Protein AF-A0A5R8N4B9-F1 (afdb_monomer)

Sequence (108 aa):
MRKVAIALAVAAGMVVVTNPGPASATPTGCSAFPYNPSPGTEGAAARCLGGSGQFRAVALCTDEPHGVPRGTYPSDWETAGAGSRAIVLCPPGAKYVKSAKFELKPAW

Nearest PDB structures (foldseek):
  8wm1-assembly1_B  TM=4.367E-01  e=7.898E-01  Acinetobacter pittii PHEA-2
  6byc-assembly1_A  TM=4.755E-01  e=2.228E+00  Xanthomonas citri pv. citri str. 306
  4jvf-assembly1_B  TM=4.041E-01  e=1.520E+00  Homo sapiens
  4jhp-assembly1_B  TM=4.162E-01  e=1.791E+00  Homo sapiens
  6byg-assembly1_B  TM=5.061E-01  e=5.335E+00  Xanthomonas citri pv. citri str. 306

Solvent-accessible surface area (backbone atoms only — not comparable to full-atom values): 6172 Å² total; per-residue (Å²): 138,88,83,84,84,84,82,81,81,79,80,79,77,79,78,77,78,72,71,78,64,80,74,74,40,45,59,30,76,66,49,44,38,77,36,66,92,47,94,91,42,25,14,6,27,16,37,23,55,22,56,34,40,35,32,21,4,27,18,32,15,8,66,42,97,84,52,68,74,73,47,76,44,68,28,67,80,32,66,32,27,77,75,30,70,22,60,21,69,40,52,95,82,18,43,30,59,77,45,43,36,62,48,71,51,82,82,129

pLDDT: mean 80.8, std 20.4, range [35.84, 98.0]

Structure (mmCIF, N/CA/C/O backbone):
data_AF-A0A5R8N4B9-F1
#
_entry.id   AF-A0A5R8N4B9-F1
#
loop_
_atom_site.group_PDB
_atom_site.id
_atom_site.type_symbol
_atom_site.label_atom_id
_atom_site.label_alt_id
_atom_site.label_comp_id
_atom_site.label_asym_id
_atom_site.label_entity_id
_atom_site.label_seq_id
_atom_site.pdbx_PDB_ins_code
_atom_site.Cartn_x
_atom_site.Cartn_y
_atom_site.Cartn_z
_atom_site.occupancy
_atom_site.B_iso_or_equiv
_atom_site.auth_seq_id
_atom_site.auth_comp_id
_atom_site.auth_asym_id
_atom_site.auth_atom_id
_atom_site.pdbx_PDB_model_num
ATOM 1 N N . MET A 1 1 ? -5.567 20.634 84.109 1.00 41.81 1 MET A N 1
ATOM 2 C CA . MET A 1 1 ? -5.202 19.537 83.183 1.00 41.81 1 MET A CA 1
ATOM 3 C C . MET A 1 1 ? -5.737 19.894 81.798 1.00 41.81 1 MET A C 1
ATOM 5 O O . MET A 1 1 ? -6.948 19.956 81.639 1.00 41.81 1 MET A O 1
ATOM 9 N N . ARG A 1 2 ? -4.872 20.252 80.840 1.00 36.97 2 ARG A N 1
ATOM 10 C CA . ARG A 1 2 ? -5.263 20.637 79.468 1.00 36.97 2 ARG A CA 1
ATOM 11 C C . ARG A 1 2 ? -5.281 19.382 78.589 1.00 36.97 2 ARG A C 1
ATOM 13 O O . ARG A 1 2 ? -4.258 18.715 78.497 1.00 36.97 2 ARG A O 1
ATOM 20 N N . LYS A 1 3 ? -6.422 19.054 77.976 1.00 35.84 3 LYS A N 1
ATOM 21 C CA . LYS A 1 3 ? -6.535 17.978 76.978 1.00 35.84 3 LYS A CA 1
ATOM 22 C C . LYS A 1 3 ? -6.503 18.608 75.584 1.00 35.84 3 LYS A C 1
ATOM 24 O O . LYS A 1 3 ? -7.310 19.481 75.286 1.00 35.84 3 LYS A O 1
ATOM 29 N N . VAL A 1 4 ? -5.514 18.206 74.792 1.00 43.84 4 VAL A N 1
ATOM 30 C CA . VAL A 1 4 ? -5.256 18.658 73.419 1.00 43.84 4 VAL A CA 1
ATOM 31 C C . VAL A 1 4 ? -6.216 17.930 72.475 1.00 43.84 4 VAL A C 1
ATOM 33 O O . VAL A 1 4 ? -6.311 16.707 72.533 1.00 43.84 4 VAL A O 1
ATOM 36 N N . ALA A 1 5 ? -6.932 18.670 71.628 1.00 41.53 5 ALA A N 1
ATOM 37 C CA . ALA A 1 5 ? -7.766 18.112 70.567 1.00 41.53 5 ALA A CA 1
ATOM 38 C C . ALA A 1 5 ? -6.929 17.982 69.284 1.00 41.53 5 ALA A C 1
ATOM 40 O O . ALA A 1 5 ? -6.400 18.974 68.786 1.00 41.53 5 ALA A O 1
ATOM 41 N N . ILE A 1 6 ? -6.790 16.759 68.772 1.00 46.38 6 ILE A N 1
ATOM 42 C CA . ILE A 1 6 ? -6.119 16.464 67.502 1.00 46.38 6 ILE A CA 1
ATOM 43 C C . ILE A 1 6 ? -7.179 16.541 66.401 1.00 46.38 6 ILE A C 1
ATOM 45 O O . ILE A 1 6 ? -8.091 15.718 66.357 1.00 46.38 6 ILE A O 1
ATOM 49 N N . ALA A 1 7 ? -7.076 17.545 65.532 1.00 39.75 7 ALA A N 1
ATOM 50 C CA . ALA A 1 7 ? -7.901 17.652 64.336 1.00 39.75 7 ALA A CA 1
ATOM 51 C C . ALA A 1 7 ? -7.327 16.740 63.239 1.00 39.75 7 ALA A C 1
ATOM 53 O O . ALA A 1 7 ? -6.229 16.972 62.736 1.00 39.75 7 ALA A O 1
ATOM 54 N N . LEU A 1 8 ? -8.069 15.691 62.881 1.00 42.06 8 LEU A N 1
ATOM 55 C CA . LEU A 1 8 ? -7.802 14.858 61.709 1.00 42.06 8 LEU A CA 1
ATOM 56 C C . LEU A 1 8 ? -8.206 15.635 60.451 1.00 42.06 8 LEU A C 1
ATOM 58 O O . LEU A 1 8 ? -9.391 15.834 60.188 1.00 42.06 8 LEU A O 1
ATOM 62 N N . ALA A 1 9 ? -7.219 16.083 59.678 1.00 45.31 9 ALA A N 1
ATOM 63 C CA . ALA A 1 9 ? -7.446 16.629 58.348 1.00 45.31 9 ALA A CA 1
ATOM 64 C C . ALA A 1 9 ? -7.814 15.482 57.394 1.00 45.31 9 ALA A C 1
ATOM 66 O O . ALA A 1 9 ? -6.976 14.645 57.059 1.00 45.31 9 ALA A O 1
ATOM 67 N N . VAL A 1 10 ? -9.074 15.431 56.964 1.00 45.72 10 VAL A N 1
ATOM 68 C CA . VAL A 1 10 ? -9.512 14.534 55.890 1.00 45.72 10 VAL A CA 1
ATOM 69 C C . VAL A 1 10 ? -9.067 15.158 54.571 1.00 45.72 10 VAL A C 1
ATOM 71 O O . VAL A 1 10 ? -9.664 16.121 54.094 1.00 45.72 10 VAL A O 1
ATOM 74 N N . ALA A 1 11 ? -7.983 14.637 53.997 1.00 42.66 11 ALA A N 1
ATOM 75 C CA . ALA A 1 11 ? -7.574 14.980 52.644 1.00 42.66 11 ALA A CA 1
ATOM 76 C C . ALA A 1 11 ? -8.621 14.427 51.664 1.00 42.66 11 ALA A C 1
ATOM 78 O O . ALA A 1 11 ? -8.679 13.225 51.406 1.00 42.66 11 ALA A O 1
ATOM 79 N N . ALA A 1 12 ? -9.477 15.305 51.144 1.00 43.66 12 ALA A N 1
ATOM 80 C CA . ALA A 1 12 ? -10.368 14.987 50.040 1.00 43.66 12 ALA A CA 1
ATOM 81 C C . ALA A 1 12 ? -9.516 14.754 48.783 1.00 43.66 12 ALA A C 1
ATOM 83 O O . ALA A 1 12 ? -9.090 15.697 48.117 1.00 43.66 12 ALA A O 1
ATOM 84 N N . GLY A 1 13 ? -9.220 13.489 48.485 1.00 39.25 13 GLY A N 1
ATOM 85 C CA . GLY A 1 13 ? -8.627 13.098 47.213 1.00 39.25 13 GLY A CA 1
ATOM 86 C C . GLY A 1 13 ? -9.617 13.398 46.094 1.00 39.25 13 GLY A C 1
ATOM 87 O O . GLY A 1 13 ? -10.636 12.722 45.969 1.00 39.25 13 GLY A O 1
ATOM 88 N N . MET A 1 14 ? -9.340 14.425 45.291 1.00 44.12 14 MET A N 1
ATOM 89 C CA . MET A 1 14 ? -10.065 14.643 44.044 1.00 44.12 14 MET A CA 1
ATOM 90 C C . MET A 1 14 ? -9.765 13.465 43.115 1.00 44.12 14 MET A C 1
ATOM 92 O O . MET A 1 14 ? -8.647 13.319 42.623 1.00 44.12 14 MET A O 1
ATOM 96 N N . VAL A 1 15 ? -10.760 12.611 42.880 1.00 49.56 15 VAL A N 1
ATOM 97 C CA . VAL A 1 15 ? -10.704 11.627 41.801 1.00 49.56 15 VAL A CA 1
ATOM 98 C C . VAL A 1 15 ? -10.846 12.414 40.506 1.00 49.56 15 VAL A C 1
ATOM 100 O O . VAL A 1 15 ? -11.945 12.807 40.120 1.00 49.56 15 VAL A O 1
ATOM 103 N N . VAL A 1 16 ? -9.722 12.696 39.851 1.00 44.31 16 VAL A N 1
ATOM 104 C CA . VAL A 1 16 ? -9.741 13.166 38.469 1.00 44.31 16 VAL A CA 1
ATOM 105 C C . VAL A 1 16 ? -10.237 11.988 37.642 1.00 44.31 16 VAL A C 1
ATOM 107 O O . VAL A 1 16 ? -9.487 11.061 37.347 1.00 44.31 16 VAL A O 1
ATOM 110 N N . VAL A 1 17 ? -11.525 12.002 37.301 1.00 47.12 17 VAL A N 1
ATOM 111 C CA . VAL A 1 17 ? -12.044 11.186 36.206 1.00 47.12 17 VAL A CA 1
ATOM 112 C C . VAL A 1 17 ? -11.397 11.751 34.950 1.00 47.12 17 VAL A C 1
ATOM 114 O O . VAL A 1 17 ? -11.884 12.714 34.358 1.00 47.12 17 VAL A O 1
ATOM 117 N N . THR A 1 18 ? -10.240 11.207 34.577 1.00 44.19 18 THR A N 1
ATOM 118 C CA . THR A 1 18 ? -9.689 11.406 33.245 1.00 44.19 18 THR A CA 1
ATOM 119 C C . THR A 1 18 ? -10.653 10.706 32.305 1.00 44.19 18 THR A C 1
ATOM 121 O O . THR A 1 18 ? -10.591 9.497 32.103 1.00 44.19 18 THR A O 1
ATOM 124 N N . ASN A 1 19 ? -11.620 11.469 31.796 1.00 42.44 19 ASN A N 1
ATOM 125 C CA . ASN A 1 19 ? -12.438 11.064 30.669 1.00 42.44 19 ASN A CA 1
ATOM 126 C C . ASN A 1 19 ? -11.445 10.533 29.624 1.00 42.44 19 ASN A C 1
ATOM 128 O O . ASN A 1 19 ? -10.596 11.324 29.195 1.00 42.44 19 ASN A O 1
ATOM 132 N N . PRO A 1 20 ? -11.422 9.226 29.289 1.00 47.03 20 PRO A N 1
ATOM 133 C CA . PRO A 1 20 ? -10.559 8.780 28.217 1.00 47.03 20 PRO A CA 1
ATOM 134 C C . PRO A 1 20 ? -10.992 9.616 27.019 1.00 47.03 20 PRO A C 1
ATOM 136 O O . PRO A 1 20 ? -12.169 9.607 26.649 1.00 47.03 20 PRO A O 1
ATOM 139 N N . GLY A 1 21 ? -10.074 10.430 26.486 1.00 48.50 21 GLY A N 1
ATOM 140 C CA . GLY A 1 21 ? -10.316 11.129 25.229 1.00 48.50 21 GLY A CA 1
ATOM 141 C C . GLY A 1 21 ? -10.864 10.127 24.209 1.00 48.50 21 GLY A C 1
ATOM 142 O O . GLY A 1 21 ? -10.637 8.923 24.385 1.00 48.50 21 GLY A O 1
ATOM 143 N N . PRO A 1 22 ? -11.610 10.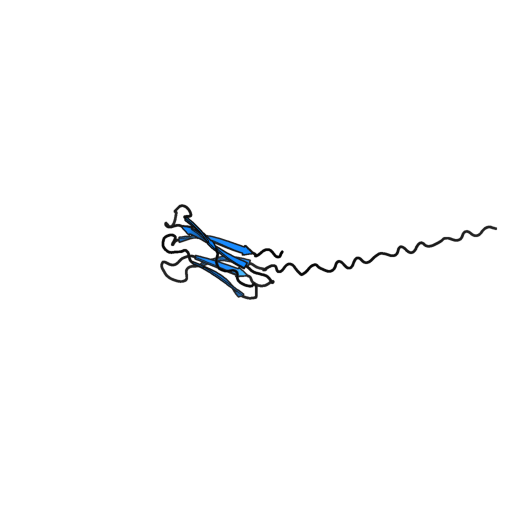581 23.183 1.00 49.38 22 PRO A N 1
ATOM 144 C CA . PRO A 1 22 ? -12.177 9.675 22.187 1.00 49.38 22 PRO A CA 1
ATOM 145 C C . PRO A 1 22 ? -11.081 8.699 21.781 1.00 49.38 22 PRO A C 1
ATOM 147 O O . PRO A 1 22 ? -10.003 9.143 21.384 1.00 49.38 22 PRO A O 1
ATOM 150 N N . ALA A 1 23 ? -11.301 7.403 22.032 1.00 54.75 23 ALA A N 1
ATOM 151 C CA . ALA A 1 23 ? -10.286 6.384 21.821 1.00 54.75 23 ALA A CA 1
ATOM 152 C C . ALA A 1 23 ? -9.719 6.608 20.421 1.00 54.75 23 ALA A C 1
ATOM 154 O O . ALA A 1 23 ? -10.471 6.492 19.452 1.00 54.75 23 ALA A O 1
ATOM 155 N N . SER A 1 24 ? -8.453 7.048 20.346 1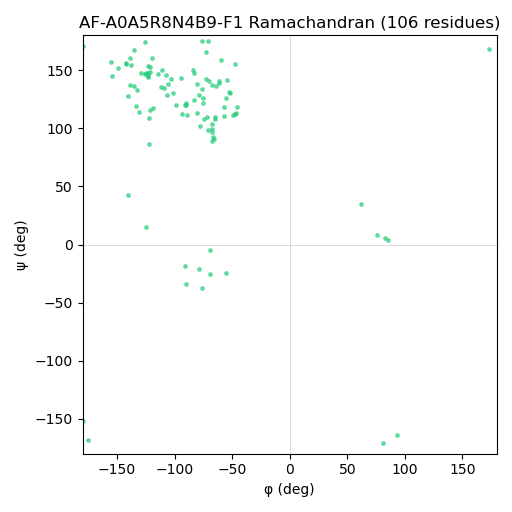.00 58.66 24 SER A N 1
ATOM 156 C CA . SER A 1 24 ? -7.797 7.428 19.094 1.00 58.66 24 SER A CA 1
ATOM 157 C C . SER A 1 24 ? -8.102 6.331 18.096 1.00 58.66 24 SER A C 1
ATOM 159 O O . SER A 1 24 ? -7.713 5.185 18.337 1.00 58.66 24 SER A O 1
ATOM 161 N N . ALA A 1 25 ? -8.875 6.646 17.056 1.00 67.62 25 ALA A N 1
ATOM 162 C CA . ALA A 1 25 ? -9.363 5.653 16.120 1.00 67.62 25 ALA A CA 1
ATOM 163 C C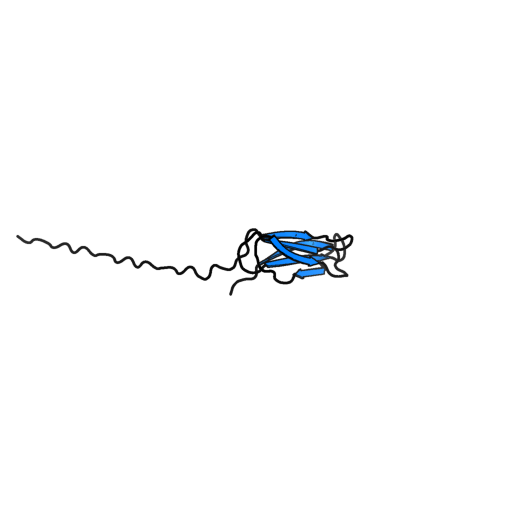 . ALA A 1 25 ? -8.158 5.116 15.343 1.00 67.62 25 ALA A C 1
ATOM 165 O O . ALA A 1 25 ? -7.734 5.702 14.350 1.00 67.62 25 ALA A O 1
ATOM 166 N N . THR A 1 26 ? -7.540 4.069 15.888 1.00 85.12 26 THR A N 1
ATOM 167 C CA . THR A 1 26 ? -6.217 3.602 15.484 1.00 85.12 26 THR A CA 1
ATOM 168 C C . THR A 1 26 ? -6.342 2.179 14.963 1.00 85.12 26 THR A C 1
ATOM 170 O O . THR A 1 26 ? -6.721 1.279 15.724 1.00 85.12 26 THR A O 1
ATOM 173 N N . PRO A 1 27 ? -6.021 1.955 13.682 1.00 89.56 27 PRO A N 1
ATOM 174 C CA . PRO A 1 27 ? -5.981 0.617 13.122 1.00 89.56 27 PRO A CA 1
ATOM 175 C C . PRO A 1 27 ? -4.938 -0.239 13.852 1.00 89.56 27 PRO A C 1
ATOM 177 O O . PRO A 1 27 ? -3.859 0.244 14.195 1.00 89.56 27 PRO A O 1
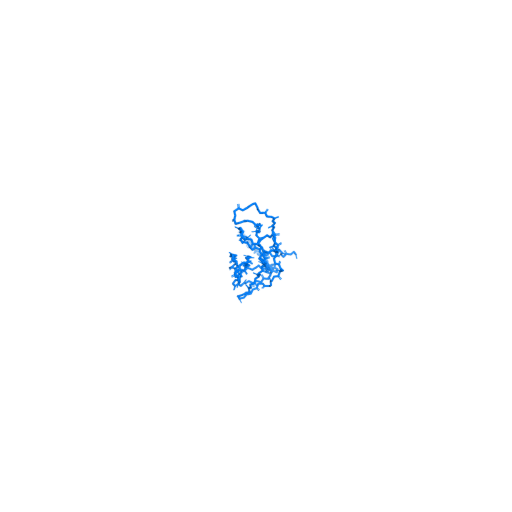ATOM 180 N N . THR A 1 28 ? -5.237 -1.516 14.090 1.00 89.31 28 THR A N 1
ATOM 181 C CA . THR A 1 28 ? -4.339 -2.437 14.806 1.00 89.31 28 THR A CA 1
ATOM 182 C C . THR A 1 28 ? -3.974 -3.659 13.969 1.00 89.31 28 THR A C 1
ATOM 184 O O . THR A 1 28 ? -4.713 -4.094 13.079 1.00 89.31 28 THR A O 1
ATOM 187 N N . GLY A 1 29 ? -2.794 -4.224 14.253 1.00 91.00 29 GLY A N 1
ATOM 188 C CA . GLY A 1 29 ? -2.281 -5.403 13.549 1.00 91.00 29 GLY A CA 1
ATOM 189 C C . GLY A 1 29 ? -2.075 -5.163 12.053 1.00 91.00 29 GLY A C 1
ATOM 190 O O . GLY A 1 29 ? -2.349 -6.052 11.252 1.00 91.00 29 GLY A O 1
ATOM 191 N N . CYS A 1 30 ? -1.673 -3.950 11.673 1.00 92.19 30 CYS A N 1
ATOM 192 C CA . CYS A 1 30 ? -1.523 -3.576 10.275 1.00 92.19 30 CYS A CA 1
ATOM 193 C C . CYS A 1 30 ? -0.206 -4.079 9.683 1.00 92.19 30 CYS A C 1
ATOM 195 O O . CYS A 1 30 ? 0.850 -3.984 10.306 1.00 92.19 30 CYS A O 1
ATOM 197 N N . SER A 1 31 ? -0.266 -4.578 8.455 1.00 95.38 31 SER A N 1
ATOM 198 C CA . SER A 1 31 ? 0.896 -4.977 7.669 1.00 95.38 31 SER A CA 1
ATOM 199 C C . SER A 1 31 ? 0.703 -4.610 6.203 1.00 95.38 31 SER A C 1
ATOM 201 O O . SER A 1 31 ? -0.425 -4.476 5.726 1.00 95.38 31 SER A O 1
ATOM 203 N N . ALA A 1 32 ? 1.814 -4.432 5.489 1.00 96.69 32 ALA A N 1
ATOM 204 C CA . ALA A 1 32 ? 1.825 -4.193 4.053 1.00 96.69 32 ALA A CA 1
ATOM 205 C C . ALA A 1 32 ? 2.672 -5.246 3.343 1.00 96.69 32 ALA A C 1
ATOM 207 O O . ALA A 1 32 ? 3.653 -5.742 3.898 1.00 96.69 32 ALA A O 1
ATOM 208 N N . PHE A 1 33 ? 2.283 -5.587 2.121 1.00 96.44 33 PHE A N 1
ATOM 209 C CA . PHE A 1 33 ? 2.933 -6.611 1.313 1.00 96.44 33 PHE A CA 1
ATOM 210 C C . PHE A 1 33 ? 2.813 -6.289 -0.185 1.00 96.44 33 PHE A C 1
ATOM 212 O O . PHE A 1 33 ? 1.853 -5.626 -0.596 1.00 96.44 33 PHE A O 1
ATOM 219 N N . PRO A 1 34 ? 3.776 -6.737 -1.014 1.00 95.44 34 PRO A N 1
ATOM 220 C CA . PRO A 1 34 ? 3.645 -6.700 -2.467 1.0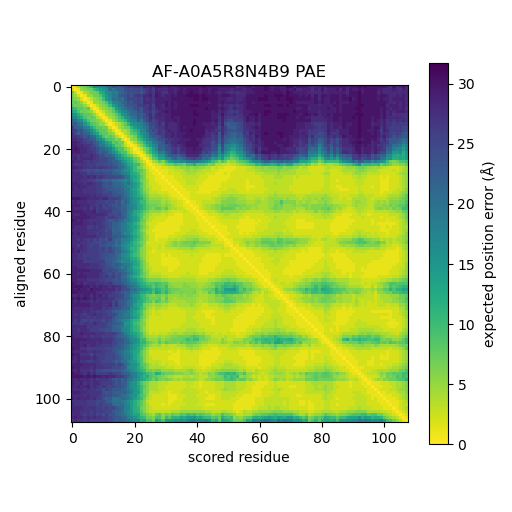0 95.44 34 PRO A CA 1
ATOM 221 C C . PRO A 1 34 ? 2.369 -7.413 -2.923 1.00 95.44 34 PRO A C 1
ATOM 223 O O . PRO A 1 34 ? 2.000 -8.451 -2.371 1.00 95.44 34 PRO A O 1
ATOM 226 N N . TYR A 1 35 ? 1.698 -6.867 -3.931 1.00 95.81 35 TYR A N 1
ATOM 227 C CA . TYR A 1 35 ? 0.436 -7.388 -4.438 1.00 95.81 35 TYR A CA 1
ATOM 228 C C . TYR A 1 35 ? 0.459 -7.526 -5.958 1.00 95.81 35 TYR A C 1
ATOM 230 O O . TYR A 1 35 ? 0.473 -6.526 -6.668 1.00 95.81 35 TYR A O 1
ATOM 238 N N . ASN A 1 36 ? 0.397 -8.770 -6.438 1.00 94.19 36 ASN A N 1
ATOM 239 C CA . ASN A 1 36 ? 0.461 -9.105 -7.860 1.00 94.19 36 ASN A CA 1
ATOM 240 C C . ASN A 1 36 ? -0.803 -9.889 -8.254 1.00 94.19 36 ASN A C 1
ATOM 242 O O . ASN A 1 36 ? -0.806 -11.118 -8.160 1.00 94.19 36 ASN A O 1
ATOM 246 N N . PRO A 1 37 ? -1.910 -9.212 -8.620 1.00 91.06 37 PRO A N 1
ATOM 247 C CA . PRO A 1 37 ? -3.177 -9.880 -8.936 1.00 91.06 37 PRO A CA 1
ATOM 248 C C . PRO A 1 37 ? -3.133 -10.682 -10.240 1.00 91.06 37 PRO A C 1
ATOM 250 O O . PRO A 1 37 ? -3.916 -11.613 -10.417 1.00 91.06 37 PRO A O 1
ATOM 253 N N . SER A 1 38 ? -2.250 -10.303 -11.161 1.00 88.38 38 SER A N 1
ATOM 254 C CA . SER A 1 38 ? -2.148 -10.874 -12.500 1.00 88.38 38 SER A CA 1
ATOM 255 C C . SER A 1 38 ? -0.735 -10.695 -13.057 1.00 88.38 38 SER A C 1
ATOM 257 O O . SER A 1 38 ? -0.020 -9.780 -12.635 1.00 88.38 38 SER A O 1
ATOM 259 N N . PRO A 1 39 ? -0.314 -11.531 -14.025 1.00 85.88 39 PRO A N 1
ATOM 260 C CA . PRO A 1 39 ? 0.965 -11.355 -14.705 1.00 85.88 39 PRO A CA 1
ATOM 261 C C . PRO A 1 39 ? 1.112 -9.939 -15.275 1.00 85.88 39 PRO A C 1
ATOM 263 O O . PRO A 1 39 ? 0.210 -9.430 -15.937 1.00 85.88 39 PRO A O 1
ATOM 266 N N . GLY A 1 40 ? 2.249 -9.295 -15.005 1.00 83.81 40 GLY A N 1
ATOM 267 C CA . GLY A 1 40 ? 2.537 -7.935 -15.476 1.00 83.81 40 GLY A CA 1
ATOM 268 C C . GLY A 1 40 ? 1.815 -6.817 -14.718 1.00 83.81 40 GLY A C 1
ATOM 269 O O . GLY A 1 40 ? 1.879 -5.667 -15.143 1.00 83.81 40 GLY A O 1
ATOM 270 N N . THR A 1 41 ? 1.128 -7.131 -13.617 1.00 89.38 41 THR A N 1
ATOM 271 C CA . THR A 1 41 ? 0.499 -6.148 -12.731 1.00 89.38 41 THR A CA 1
ATOM 272 C C . THR A 1 41 ? 1.074 -6.296 -11.332 1.00 89.38 41 THR A C 1
ATOM 274 O O . THR A 1 41 ? 0.862 -7.322 -10.688 1.00 89.38 41 THR A O 1
ATOM 277 N N . GLU A 1 42 ? 1.771 -5.267 -10.859 1.00 94.94 42 GLU A N 1
ATOM 278 C CA . GLU A 1 42 ? 2.307 -5.213 -9.500 1.00 94.94 42 GLU A CA 1
ATOM 279 C C . GLU A 1 42 ? 1.730 -4.032 -8.726 1.00 94.94 42 GLU A C 1
ATOM 281 O O . GLU A 1 42 ? 1.211 -3.065 -9.290 1.00 94.94 42 GLU A O 1
ATOM 286 N N . GLY A 1 43 ? 1.817 -4.112 -7.408 1.00 96.00 43 GLY A N 1
ATOM 287 C CA . GLY A 1 43 ? 1.263 -3.120 -6.511 1.00 96.00 43 GLY A CA 1
ATOM 288 C C . GLY A 1 43 ? 1.600 -3.409 -5.061 1.00 96.00 43 GLY A C 1
ATOM 289 O O . GLY A 1 43 ? 2.420 -4.269 -4.737 1.00 96.00 43 GLY A O 1
ATOM 290 N N . ALA A 1 44 ? 0.935 -2.690 -4.170 1.00 97.75 44 ALA A N 1
ATOM 291 C CA . ALA A 1 44 ? 1.003 -2.912 -2.739 1.00 97.75 44 ALA A CA 1
ATOM 292 C C . ALA A 1 44 ? -0.398 -3.156 -2.192 1.00 97.75 44 ALA A C 1
ATOM 294 O O . ALA A 1 44 ? -1.378 -2.543 -2.622 1.00 97.75 44 ALA A O 1
ATOM 295 N N . ALA A 1 45 ? -0.478 -4.027 -1.199 1.00 97.69 45 ALA A N 1
ATOM 296 C CA . ALA A 1 45 ? -1.653 -4.176 -0.371 1.00 97.69 45 ALA A CA 1
ATOM 297 C C . ALA A 1 45 ? -1.282 -3.928 1.088 1.00 97.69 45 ALA A C 1
ATOM 299 O O . ALA A 1 45 ? -0.171 -4.223 1.525 1.00 97.69 45 ALA A O 1
ATOM 300 N N . ALA A 1 46 ? -2.236 -3.391 1.834 1.00 97.31 46 ALA A N 1
ATOM 301 C CA . ALA A 1 46 ? -2.173 -3.265 3.276 1.00 97.31 46 ALA A CA 1
ATOM 302 C C . ALA A 1 46 ? -3.386 -3.962 3.883 1.00 97.31 46 ALA A C 1
ATOM 304 O O . ALA A 1 46 ? -4.478 -3.932 3.312 1.00 97.31 46 ALA A O 1
ATOM 305 N N . ARG A 1 47 ? -3.206 -4.588 5.041 1.00 96.06 47 ARG A N 1
ATOM 306 C CA . ARG A 1 47 ? -4.277 -5.236 5.797 1.00 96.06 47 ARG A CA 1
ATOM 307 C C . ARG A 1 47 ? -4.136 -4.873 7.261 1.00 96.06 47 ARG A C 1
ATOM 309 O O . ARG A 1 47 ? -3.033 -4.957 7.785 1.00 96.06 47 ARG A O 1
ATOM 316 N N . CYS A 1 48 ? -5.245 -4.549 7.911 1.00 93.06 48 CYS A N 1
ATOM 317 C CA . CYS A 1 48 ? -5.321 -4.415 9.364 1.00 93.06 48 CYS A CA 1
ATOM 318 C C . CYS A 1 48 ? -6.239 -5.504 9.932 1.00 93.06 48 CYS A C 1
ATOM 320 O O . CYS A 1 48 ? -7.182 -5.952 9.273 1.00 93.06 48 CYS A O 1
ATOM 322 N N . LEU A 1 49 ? -5.933 -5.983 11.137 1.00 91.06 49 LEU A N 1
ATOM 323 C CA . LEU A 1 49 ? -6.672 -7.077 11.778 1.00 91.06 49 LEU A CA 1
ATOM 324 C C . LEU A 1 49 ? -7.823 -6.572 12.651 1.00 91.06 49 LEU A C 1
ATOM 326 O O . LEU A 1 49 ? -8.744 -7.330 12.942 1.00 91.06 49 LEU A O 1
ATOM 330 N N . GLY A 1 50 ? -7.794 -5.299 13.036 1.00 87.94 50 GLY A N 1
ATOM 331 C CA . GLY A 1 50 ? -8.847 -4.678 13.821 1.00 87.94 50 GLY A CA 1
ATOM 332 C C . GLY A 1 50 ? -8.553 -3.213 14.108 1.00 87.94 50 GLY A C 1
ATOM 333 O O . GLY A 1 50 ? -7.857 -2.540 13.343 1.00 87.94 50 GLY A O 1
ATOM 334 N N . GLY A 1 51 ? -9.091 -2.740 15.228 1.00 87.62 51 GLY A N 1
ATOM 335 C CA . GLY A 1 51 ? -9.060 -1.330 15.592 1.00 87.62 51 GLY A CA 1
ATOM 336 C C . GLY A 1 51 ? -10.145 -0.536 14.872 1.00 87.62 51 GLY A C 1
ATOM 337 O O . GLY A 1 51 ? -11.043 -1.096 14.245 1.00 87.62 51 GLY A O 1
ATOM 338 N N . SER A 1 52 ? -10.058 0.778 14.997 1.00 85.62 52 SER A N 1
ATOM 339 C CA . SER A 1 52 ? -10.944 1.745 14.349 1.00 85.62 52 SER A CA 1
ATOM 340 C C . SER A 1 52 ? -10.101 2.753 13.564 1.00 85.62 52 SER A C 1
ATOM 342 O O . SER A 1 52 ? -8.878 2.704 13.607 1.00 85.62 52 SER A O 1
ATOM 344 N N . GLY A 1 53 ? -10.721 3.651 12.801 1.00 90.19 53 GLY A N 1
ATOM 345 C CA . GLY A 1 53 ? -9.994 4.643 12.001 1.00 90.19 53 GLY A CA 1
ATOM 346 C C . GLY A 1 53 ? -9.740 4.179 10.573 1.00 90.19 53 GLY A C 1
ATOM 347 O O . GLY A 1 53 ? -10.409 3.270 10.086 1.00 90.19 53 GLY A O 1
ATOM 348 N N . GLN A 1 54 ? -8.820 4.846 9.878 1.00 93.62 54 GLN A N 1
ATOM 349 C CA . GLN A 1 54 ? -8.577 4.606 8.455 1.00 93.62 54 GLN A CA 1
ATOM 350 C C . GLN A 1 54 ? -7.107 4.297 8.183 1.00 93.62 54 GLN A C 1
ATOM 352 O O . GLN A 1 54 ? -6.213 4.829 8.841 1.00 93.62 54 GLN A O 1
ATOM 357 N N . PHE A 1 55 ? -6.860 3.451 7.192 1.00 94.88 55 PHE A N 1
ATOM 358 C CA . PHE A 1 55 ? -5.531 3.090 6.720 1.00 94.88 55 PHE A CA 1
ATOM 359 C C . PHE A 1 55 ? -5.516 3.023 5.192 1.00 94.88 55 PHE A C 1
ATOM 361 O O . PHE A 1 55 ? -6.562 2.914 4.561 1.00 94.88 55 PHE A O 1
ATOM 368 N N . ARG A 1 56 ? -4.337 3.097 4.581 1.00 97.00 56 ARG A N 1
ATOM 369 C CA . ARG A 1 56 ? -4.182 2.929 3.129 1.00 97.00 56 ARG A CA 1
ATOM 370 C C . ARG A 1 56 ? -2.917 2.164 2.789 1.00 97.00 56 ARG A C 1
ATOM 372 O O . ARG A 1 56 ? -1.963 2.159 3.570 1.00 97.00 56 ARG A O 1
ATOM 379 N N . ALA A 1 57 ? -2.907 1.535 1.620 1.00 98.00 57 ALA A N 1
ATOM 380 C CA . ALA A 1 57 ? -1.707 0.942 1.051 1.00 98.00 57 ALA A CA 1
ATOM 381 C C . ALA A 1 57 ? -0.898 2.011 0.317 1.00 98.00 57 ALA A C 1
ATOM 383 O O . ALA A 1 57 ? -1.458 2.938 -0.267 1.00 98.00 57 ALA A O 1
ATOM 384 N N . VAL A 1 58 ? 0.422 1.870 0.330 1.00 97.69 58 VAL A N 1
ATOM 385 C CA . VAL A 1 58 ? 1.334 2.761 -0.382 1.00 97.69 58 VAL A CA 1
ATOM 386 C C . VAL A 1 58 ? 2.361 1.919 -1.127 1.00 97.69 58 VAL A C 1
ATOM 388 O O . VAL A 1 58 ? 3.122 1.168 -0.514 1.00 97.69 58 VAL A O 1
ATOM 391 N N . ALA A 1 59 ? 2.385 2.049 -2.451 1.00 97.69 59 ALA A N 1
ATOM 392 C CA . ALA A 1 59 ? 3.363 1.403 -3.315 1.00 97.69 59 ALA A CA 1
ATOM 393 C C . ALA A 1 59 ? 4.448 2.398 -3.729 1.00 97.69 59 ALA A C 1
ATOM 395 O O . ALA A 1 59 ? 4.153 3.488 -4.213 1.00 97.69 59 ALA A O 1
ATOM 396 N N . LEU A 1 60 ? 5.712 2.009 -3.583 1.00 96.31 60 LEU A N 1
ATOM 397 C CA . LEU A 1 60 ? 6.825 2.680 -4.247 1.00 96.31 60 LEU A CA 1
ATOM 398 C C . LEU A 1 60 ? 7.096 1.945 -5.555 1.00 96.31 60 LEU A C 1
ATOM 400 O O . LEU A 1 60 ? 7.537 0.795 -5.521 1.00 96.31 60 LEU A O 1
ATOM 404 N N . CYS A 1 61 ? 6.832 2.597 -6.680 1.00 95.94 61 CYS A N 1
ATOM 405 C CA . CYS A 1 61 ? 6.853 1.958 -7.988 1.00 95.94 61 CYS A CA 1
ATOM 406 C C . CYS A 1 61 ? 8.024 2.446 -8.849 1.00 95.94 61 CYS A C 1
ATOM 408 O O . CYS A 1 61 ? 8.476 3.589 -8.730 1.00 95.94 61 CYS A O 1
ATOM 410 N N . THR A 1 62 ? 8.504 1.581 -9.734 1.00 94.94 62 THR A N 1
ATOM 411 C CA . THR A 1 62 ? 9.585 1.842 -10.691 1.00 94.94 62 THR A CA 1
ATOM 412 C C . THR A 1 62 ? 9.232 1.240 -12.053 1.00 94.94 62 THR A C 1
ATOM 414 O O . THR A 1 62 ? 8.401 0.341 -12.167 1.00 94.94 62 THR A O 1
ATOM 417 N N . ASP A 1 63 ? 9.790 1.800 -13.114 1.00 91.31 63 ASP A N 1
ATOM 418 C CA . ASP A 1 63 ? 9.599 1.378 -14.500 1.00 91.31 63 ASP A CA 1
ATOM 419 C C . ASP A 1 63 ? 10.425 0.143 -14.879 1.00 91.31 63 ASP A C 1
ATOM 421 O O . ASP A 1 63 ? 10.028 -0.590 -15.789 1.00 91.31 63 ASP A O 1
ATOM 425 N N . GLU A 1 64 ? 11.491 -0.139 -14.126 1.00 88.94 64 GLU A N 1
ATOM 426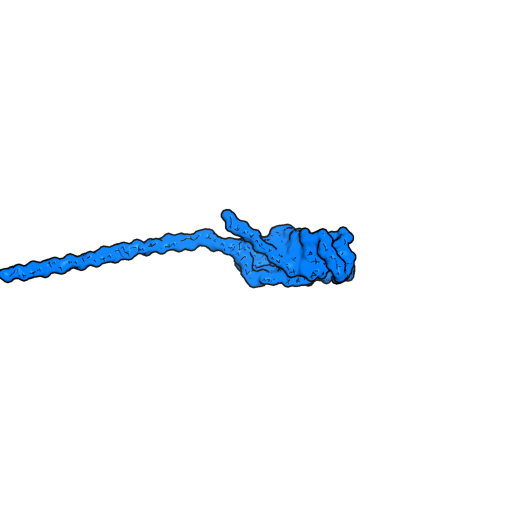 C CA . GLU A 1 64 ? 12.395 -1.276 -14.319 1.00 88.94 64 GLU A CA 1
ATOM 427 C C . GLU A 1 64 ? 12.591 -2.071 -13.012 1.00 88.94 64 GLU A C 1
ATOM 429 O O . GLU A 1 64 ? 12.641 -1.468 -11.943 1.00 88.94 64 GLU A O 1
ATOM 434 N N . PRO A 1 65 ? 12.793 -3.405 -13.041 1.00 82.44 65 PRO A N 1
ATOM 435 C CA . PRO A 1 65 ? 12.857 -4.245 -11.830 1.00 82.44 65 PRO A CA 1
ATOM 436 C C . PRO A 1 65 ? 13.896 -3.819 -10.774 1.00 82.44 65 PRO A C 1
ATOM 438 O O . PRO A 1 65 ? 13.752 -4.115 -9.588 1.00 82.44 65 PRO A O 1
ATOM 441 N N . HIS A 1 66 ? 14.948 -3.115 -11.195 1.00 81.06 66 HIS A N 1
ATOM 442 C CA . HIS A 1 66 ? 16.017 -2.604 -10.330 1.00 81.06 66 HIS A CA 1
ATOM 443 C C . HIS A 1 66 ? 16.222 -1.092 -10.475 1.00 81.06 66 HIS A C 1
ATOM 445 O O . HIS A 1 66 ? 17.231 -0.549 -10.022 1.00 81.06 66 HIS A O 1
ATOM 451 N N . GLY A 1 67 ? 15.251 -0.413 -11.084 1.00 84.69 67 GLY A N 1
ATOM 452 C CA . GLY A 1 67 ? 15.323 0.999 -11.402 1.00 84.69 67 GLY A CA 1
ATOM 453 C C . GLY A 1 67 ? 15.238 1.913 -10.182 1.00 84.69 67 GLY A C 1
ATOM 454 O O . GLY A 1 67 ? 15.023 1.522 -9.018 1.00 84.69 67 GLY A O 1
ATOM 455 N N . VAL A 1 68 ? 15.404 3.199 -10.469 1.00 90.38 68 VAL A N 1
ATOM 456 C CA . VAL A 1 68 ? 15.120 4.267 -9.513 1.00 90.38 68 VAL A CA 1
ATOM 457 C C . VAL A 1 68 ? 13.601 4.341 -9.320 1.00 90.38 68 VAL A C 1
ATOM 459 O O . VAL A 1 68 ? 12.849 4.167 -10.283 1.00 90.38 68 VAL A O 1
ATOM 462 N N . PRO A 1 69 ? 13.104 4.561 -8.089 1.00 90.75 69 PRO A N 1
ATOM 463 C CA . PRO A 1 69 ? 11.684 4.792 -7.889 1.00 90.75 69 PRO A CA 1
ATOM 464 C C . PRO A 1 69 ? 11.192 5.953 -8.748 1.00 90.75 69 PRO A C 1
ATOM 466 O O . PRO A 1 69 ? 11.722 7.058 -8.661 1.00 90.75 69 PRO A O 1
ATOM 469 N N . ARG A 1 70 ? 10.150 5.706 -9.538 1.00 91.88 70 ARG A N 1
ATOM 470 C CA . ARG A 1 70 ? 9.471 6.750 -10.303 1.00 91.88 70 ARG A CA 1
ATOM 471 C C . ARG A 1 70 ? 8.581 7.590 -9.394 1.00 91.88 70 ARG A C 1
ATOM 473 O O . ARG A 1 70 ? 8.468 8.797 -9.576 1.00 91.88 70 ARG A O 1
ATOM 480 N N . GLY A 1 71 ? 7.933 6.948 -8.423 1.00 93.44 71 GLY A N 1
ATOM 481 C CA . GLY A 1 71 ? 7.015 7.632 -7.527 1.00 93.44 71 GLY A CA 1
ATOM 482 C C . GLY A 1 71 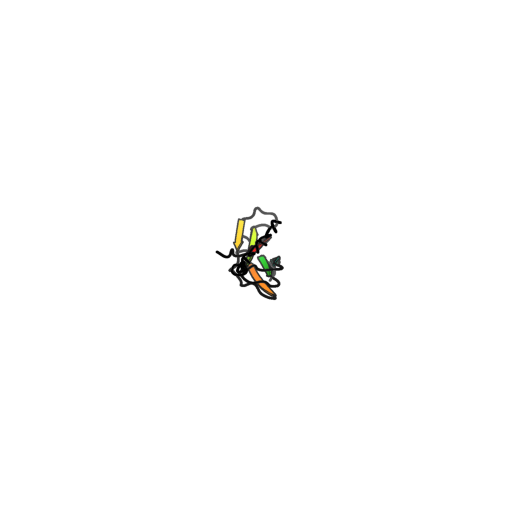? 6.387 6.732 -6.477 1.00 93.44 71 GLY A C 1
ATOM 483 O O . GLY A 1 71 ? 6.507 5.504 -6.510 1.00 93.44 71 GLY A O 1
ATOM 484 N N . THR A 1 72 ? 5.702 7.389 -5.549 1.00 96.25 72 THR A N 1
ATOM 485 C CA . THR A 1 72 ? 4.927 6.768 -4.480 1.00 96.25 72 THR A CA 1
ATOM 486 C C . THR A 1 72 ? 3.446 6.922 -4.795 1.00 96.25 72 THR A C 1
ATOM 488 O O . THR A 1 72 ? 2.979 8.030 -5.051 1.00 96.25 72 THR A O 1
ATOM 491 N N . TYR A 1 73 ? 2.711 5.817 -4.754 1.00 96.31 73 TYR A N 1
ATOM 492 C CA . TYR A 1 73 ? 1.313 5.738 -5.151 1.00 96.31 73 TYR A CA 1
ATOM 493 C C . TYR A 1 73 ? 0.492 5.219 -3.970 1.00 96.31 73 TYR A C 1
ATOM 495 O O . TYR A 1 73 ? 0.651 4.057 -3.590 1.00 96.31 73 TYR A O 1
ATOM 503 N N . PRO A 1 74 ? -0.333 6.068 -3.339 1.00 96.94 74 PRO A N 1
ATOM 504 C CA . PRO A 1 74 ? -1.246 5.644 -2.289 1.00 96.94 74 PRO A CA 1
ATOM 505 C C . PRO A 1 74 ? -2.556 5.094 -2.872 1.00 96.94 74 PRO A C 1
ATOM 507 O O . PRO A 1 74 ? -3.007 5.545 -3.924 1.00 96.94 74 PRO A O 1
ATOM 510 N N . SER A 1 75 ? -3.189 4.160 -2.164 1.00 97.31 75 SER A N 1
ATOM 511 C CA . SER A 1 75 ? -4.601 3.828 -2.379 1.00 97.31 75 SER A CA 1
ATOM 512 C C . SER A 1 75 ? -5.509 4.898 -1.773 1.00 97.31 75 SER A C 1
ATOM 514 O O . SER A 1 75 ? -5.061 5.779 -1.026 1.00 97.31 75 SER A O 1
ATOM 516 N N . ASP A 1 76 ? -6.808 4.743 -2.008 1.00 97.00 76 ASP A N 1
ATOM 517 C CA . ASP A 1 76 ? -7.825 5.383 -1.185 1.00 97.00 76 ASP A CA 1
ATOM 518 C C . ASP A 1 76 ? -7.718 4.931 0.280 1.00 97.00 76 ASP A C 1
ATOM 520 O O . ASP A 1 76 ? -7.105 3.904 0.611 1.00 97.00 76 ASP A O 1
ATOM 524 N N . TRP A 1 77 ? -8.278 5.751 1.168 1.00 94.94 77 TRP A N 1
ATOM 525 C CA . TRP A 1 77 ? -8.376 5.435 2.587 1.00 94.94 77 TRP A CA 1
ATOM 526 C C . TRP A 1 77 ? -9.476 4.407 2.824 1.00 94.94 77 TRP A C 1
ATOM 528 O O . TRP A 1 77 ? -10.632 4.641 2.486 1.00 94.94 77 TRP A O 1
ATOM 538 N N . GLU A 1 78 ? -9.118 3.321 3.493 1.00 94.69 78 GLU A N 1
ATOM 539 C CA . GLU A 1 78 ? -10.026 2.257 3.892 1.00 94.69 78 GLU A CA 1
ATOM 540 C C . GLU A 1 78 ? -10.268 2.291 5.394 1.00 94.69 78 GLU A C 1
ATOM 542 O O . GLU A 1 78 ? -9.377 2.618 6.180 1.00 94.69 78 GLU A O 1
ATOM 547 N N . THR A 1 79 ? -11.477 1.927 5.813 1.00 92.38 79 THR A N 1
ATOM 548 C CA . THR A 1 79 ? -11.798 1.824 7.242 1.00 92.38 79 THR A CA 1
ATOM 549 C C . THR A 1 79 ? -11.184 0.553 7.821 1.00 92.3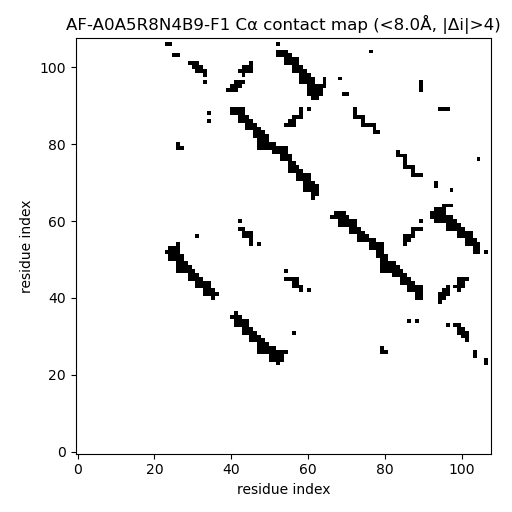8 79 THR A C 1
ATOM 551 O O . THR A 1 79 ? -11.278 -0.520 7.230 1.00 92.38 79 THR A O 1
ATOM 554 N N . ALA A 1 80 ? -10.543 0.659 8.984 1.00 89.88 80 ALA A N 1
ATOM 555 C CA . ALA A 1 80 ? -9.995 -0.490 9.688 1.00 89.88 80 ALA A CA 1
ATOM 556 C C . ALA A 1 80 ? -11.099 -1.348 10.317 1.00 89.88 80 ALA A C 1
ATOM 558 O O . ALA A 1 80 ? -12.092 -0.849 10.841 1.00 89.88 80 ALA A O 1
ATOM 559 N N . GLY A 1 81 ? -10.892 -2.660 10.273 1.00 83.44 81 GLY A N 1
ATOM 560 C CA . GLY A 1 81 ? -11.835 -3.673 10.731 1.00 83.44 81 GLY A CA 1
ATOM 561 C C . GLY A 1 81 ? -11.323 -5.063 10.370 1.00 83.44 81 GLY A C 1
ATOM 562 O O . GLY A 1 81 ? -10.374 -5.188 9.588 1.00 83.44 81 GLY A O 1
ATOM 563 N N . ALA A 1 82 ? -11.934 -6.111 10.919 1.00 78.69 82 ALA A N 1
ATOM 564 C CA . ALA A 1 82 ? -11.465 -7.482 10.737 1.00 78.69 82 ALA A CA 1
ATOM 565 C C . ALA A 1 82 ? -11.392 -7.874 9.250 1.00 78.69 82 ALA A C 1
ATOM 567 O O . ALA A 1 82 ? -12.407 -8.022 8.579 1.00 78.69 82 ALA A O 1
ATOM 568 N N . GLY A 1 83 ? -10.171 -8.049 8.733 1.00 76.62 83 GLY A N 1
ATOM 569 C CA . GLY A 1 83 ? -9.951 -8.458 7.342 1.00 76.62 83 GLY A CA 1
ATOM 570 C C . GLY A 1 83 ? -10.005 -7.333 6.308 1.00 76.62 83 GLY A C 1
ATOM 571 O O . GLY A 1 83 ? -9.869 -7.627 5.123 1.00 76.62 83 GLY A O 1
ATOM 572 N N . SER A 1 84 ? -10.136 -6.076 6.738 1.00 88.38 84 SER A N 1
ATOM 573 C CA . SER A 1 84 ? -10.133 -4.917 5.838 1.00 88.38 84 SER A CA 1
ATOM 574 C C . SER A 1 84 ? -8.808 -4.830 5.091 1.00 88.38 84 SER A C 1
ATOM 576 O O . SER A 1 84 ? -7.737 -5.053 5.673 1.00 88.38 84 SER A O 1
ATOM 578 N N . ARG A 1 85 ? -8.868 -4.505 3.799 1.00 94.19 85 ARG A N 1
ATOM 579 C CA . ARG A 1 85 ? -7.701 -4.500 2.920 1.00 94.19 85 ARG A CA 1
ATOM 580 C C . ARG A 1 85 ? -7.743 -3.309 1.973 1.00 94.19 85 ARG A C 1
ATOM 582 O O . ARG A 1 85 ? -8.712 -3.144 1.248 1.00 94.19 85 ARG A O 1
ATOM 589 N N . ALA A 1 86 ? -6.649 -2.560 1.943 1.00 97.06 86 ALA A N 1
ATOM 590 C CA . ALA A 1 86 ? -6.407 -1.484 0.994 1.00 97.06 86 ALA A CA 1
ATOM 591 C C . ALA A 1 86 ? -5.432 -1.969 -0.084 1.00 97.06 86 ALA A C 1
ATOM 593 O O . ALA A 1 86 ? -4.516 -2.742 0.215 1.00 97.06 86 ALA A O 1
ATOM 594 N N . ILE A 1 87 ? -5.629 -1.559 -1.336 1.00 97.44 87 ILE A N 1
ATOM 595 C CA . ILE A 1 87 ? -4.823 -2.009 -2.478 1.00 97.44 87 ILE A CA 1
ATOM 596 C C . ILE A 1 87 ? -4.533 -0.818 -3.378 1.00 97.44 87 ILE A C 1
ATOM 598 O O . ILE A 1 87 ? -5.429 -0.043 -3.695 1.00 97.44 87 ILE A O 1
ATOM 602 N N . VAL A 1 88 ? -3.296 -0.718 -3.845 1.00 97.62 88 VAL A N 1
ATOM 603 C CA . VAL A 1 88 ? -2.903 0.194 -4.917 1.00 97.62 88 VAL A CA 1
ATOM 604 C C . VAL A 1 88 ? -2.058 -0.563 -5.924 1.00 97.62 88 VAL A C 1
ATOM 606 O O . VAL A 1 88 ? -1.143 -1.300 -5.556 1.00 97.62 88 VAL A O 1
ATOM 609 N N . LEU A 1 89 ? -2.385 -0.393 -7.199 1.00 96.94 89 LEU A N 1
ATOM 610 C CA . LEU A 1 89 ? -1.595 -0.932 -8.296 1.00 96.94 89 LEU A CA 1
ATOM 611 C C . LEU A 1 89 ? -0.629 0.132 -8.787 1.00 96.94 89 LEU A C 1
ATOM 613 O O . LEU A 1 89 ? -0.959 1.318 -8.838 1.00 96.94 89 LEU A O 1
ATOM 617 N N . CYS A 1 90 ? 0.562 -0.304 -9.167 1.00 95.00 90 CYS A N 1
ATOM 618 C CA . CYS A 1 90 ? 1.482 0.563 -9.860 1.00 95.00 90 CYS A CA 1
ATOM 619 C C . CYS A 1 90 ? 0.890 0.976 -11.221 1.00 95.00 90 CYS A C 1
ATOM 621 O O . CYS A 1 90 ? 0.334 0.134 -11.933 1.00 95.00 90 CYS A O 1
ATOM 623 N N . PRO A 1 91 ? 0.983 2.260 -11.607 1.00 93.12 91 PRO A N 1
ATOM 624 C CA . PRO A 1 91 ? 0.384 2.733 -12.846 1.00 93.12 91 PRO A CA 1
ATOM 625 C C . PRO A 1 91 ? 1.153 2.247 -14.086 1.00 93.12 91 PRO A C 1
ATOM 627 O O . PRO A 1 91 ? 2.324 1.849 -13.995 1.00 93.12 91 PRO A O 1
ATOM 630 N N . PRO A 1 92 ? 0.542 2.363 -15.280 1.00 85.75 92 PRO A N 1
ATOM 631 C CA . PRO A 1 92 ? 1.252 2.193 -16.542 1.00 85.75 92 PRO A CA 1
ATOM 632 C C . PRO A 1 92 ? 2.508 3.076 -16.591 1.00 85.75 92 PRO A C 1
ATOM 634 O O . PRO A 1 92 ? 2.461 4.268 -16.292 1.00 85.75 92 PRO A O 1
ATOM 637 N N . GLY A 1 93 ? 3.650 2.484 -16.949 1.00 83.00 93 GLY A N 1
ATOM 638 C CA . GLY A 1 93 ? 4.944 3.177 -16.965 1.00 83.00 93 GLY A CA 1
ATOM 639 C C . GLY A 1 93 ? 5.689 3.205 -15.624 1.00 83.00 93 GLY A C 1
ATOM 640 O O . GLY A 1 93 ? 6.747 3.820 -15.551 1.00 83.00 93 GLY A O 1
ATOM 641 N N . ALA A 1 94 ? 5.181 2.547 -14.581 1.00 88.88 94 ALA A N 1
ATOM 642 C CA . ALA A 1 94 ? 5.894 2.317 -13.322 1.00 88.88 94 ALA A CA 1
ATOM 643 C C . ALA A 1 94 ? 5.617 0.901 -12.793 1.00 88.88 94 ALA A C 1
ATOM 645 O O . ALA A 1 94 ? 5.325 0.722 -11.627 1.00 88.88 94 ALA A O 1
ATOM 646 N N . LYS A 1 95 ? 5.623 -0.108 -13.661 1.00 89.56 95 LYS A N 1
ATOM 647 C CA . LYS A 1 95 ? 4.950 -1.400 -13.438 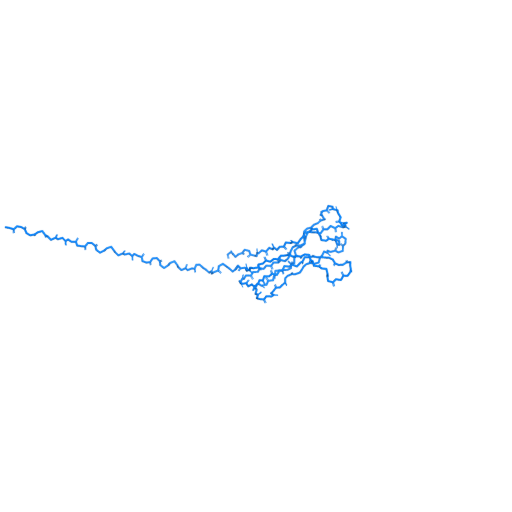1.00 89.56 95 LYS A CA 1
ATOM 648 C C . LYS A 1 95 ? 5.530 -2.326 -12.355 1.00 89.56 95 LYS A C 1
ATOM 650 O O . LYS A 1 95 ? 4.924 -3.365 -12.125 1.00 89.56 95 LYS A O 1
ATOM 655 N N . TYR A 1 96 ? 6.653 -1.990 -11.723 1.00 92.25 96 TYR A N 1
ATOM 656 C CA . TYR A 1 96 ? 7.297 -2.838 -10.715 1.00 92.25 96 TYR A CA 1
ATOM 657 C C . TYR A 1 96 ? 7.215 -2.224 -9.319 1.00 92.25 96 TYR A C 1
ATOM 659 O O . TYR A 1 96 ? 7.497 -1.035 -9.142 1.00 92.25 96 TYR A O 1
ATOM 667 N N . VAL A 1 97 ? 6.882 -3.032 -8.309 1.00 94.56 97 VAL A N 1
ATOM 668 C CA . VAL A 1 97 ? 6.835 -2.588 -6.914 1.00 94.56 97 VAL A CA 1
ATOM 669 C C . VAL A 1 97 ? 8.194 -2.786 -6.241 1.00 94.56 97 VAL A C 1
ATOM 671 O O . VAL A 1 97 ? 8.707 -3.893 -6.108 1.00 94.56 97 VAL A O 1
ATOM 674 N N . LYS A 1 98 ? 8.792 -1.692 -5.768 1.00 93.81 98 LYS A N 1
ATOM 675 C CA . LYS A 1 98 ? 10.066 -1.721 -5.034 1.00 93.81 98 LYS A CA 1
ATOM 676 C C . LYS A 1 98 ? 9.863 -1.876 -3.532 1.00 93.81 98 LYS A C 1
ATOM 678 O O . LYS A 1 98 ? 10.678 -2.482 -2.844 1.00 93.81 98 LYS A O 1
ATOM 683 N N . SER A 1 99 ? 8.787 -1.296 -3.005 1.00 94.06 99 SER A N 1
ATOM 684 C CA . SER A 1 99 ? 8.413 -1.459 -1.601 1.00 94.06 99 SER A CA 1
ATOM 685 C C . SER A 1 99 ? 6.920 -1.254 -1.400 1.00 94.06 99 SER A C 1
ATOM 687 O O . SER A 1 99 ? 6.327 -0.381 -2.036 1.00 94.06 99 SER A O 1
ATOM 689 N N . ALA A 1 100 ? 6.352 -2.011 -0.466 1.00 96.56 100 ALA A N 1
ATOM 690 C CA . ALA A 1 100 ? 4.988 -1.852 0.014 1.00 96.56 100 ALA A CA 1
ATOM 691 C C . ALA A 1 100 ? 5.015 -1.298 1.441 1.00 96.56 100 ALA A C 1
ATOM 693 O O . ALA A 1 100 ? 5.784 -1.762 2.284 1.00 96.56 100 ALA A O 1
ATOM 694 N N . LYS A 1 101 ? 4.178 -0.300 1.709 1.00 96.12 101 LYS A N 1
ATOM 695 C CA . LYS A 1 101 ? 3.999 0.310 3.029 1.00 96.12 101 LYS A CA 1
ATOM 696 C C . LYS A 1 101 ? 2.512 0.491 3.309 1.00 96.12 101 LYS A C 1
ATOM 698 O O . LYS A 1 101 ? 1.681 0.378 2.407 1.00 96.12 101 LYS A O 1
ATOM 703 N N . PHE A 1 102 ? 2.186 0.781 4.561 1.00 95.00 102 PHE A N 1
ATOM 704 C CA . PHE A 1 102 ? 0.868 1.266 4.942 1.00 95.00 102 PHE A CA 1
ATOM 705 C C . PHE A 1 102 ? 1.006 2.603 5.657 1.00 95.00 102 PHE A C 1
ATOM 707 O O . PHE A 1 102 ? 2.032 2.887 6.276 1.00 95.00 102 PHE A O 1
ATOM 714 N N . GLU A 1 103 ? -0.046 3.403 5.582 1.00 95.19 103 GLU A N 1
ATOM 715 C CA . GLU A 1 103 ? -0.182 4.635 6.349 1.00 95.19 103 GLU A CA 1
ATOM 716 C C . GLU A 1 103 ? -1.480 4.589 7.144 1.00 95.19 103 GLU A C 1
ATOM 718 O O . GLU A 1 103 ? -2.469 4.003 6.698 1.00 95.19 103 GLU A O 1
ATOM 723 N N . LEU A 1 104 ? -1.466 5.210 8.320 1.00 92.75 104 LEU A N 1
ATOM 724 C CA . LEU A 1 104 ? -2.634 5.371 9.178 1.00 92.75 104 LEU A CA 1
ATOM 725 C C . LEU A 1 104 ? -3.105 6.819 9.085 1.00 92.75 104 LEU A C 1
ATOM 727 O O . LEU A 1 104 ? -2.283 7.737 9.088 1.00 92.75 104 LEU A O 1
ATOM 731 N N . LYS A 1 105 ? -4.417 7.031 9.002 1.00 90.94 105 LYS A N 1
ATOM 732 C CA . LYS A 1 105 ? -4.985 8.375 8.982 1.00 90.94 105 LYS A CA 1
ATOM 733 C C . LYS A 1 105 ? -4.926 8.948 10.400 1.00 90.94 105 LYS A C 1
ATOM 735 O O . LYS A 1 105 ? -5.501 8.338 11.301 1.00 90.94 105 LYS A O 1
ATOM 740 N N . PRO A 1 106 ? -4.261 10.092 10.620 1.00 77.56 106 PRO A N 1
ATOM 741 C CA . PRO A 1 106 ? -4.238 10.697 11.941 1.00 77.56 106 PRO A CA 1
ATOM 742 C C . PRO A 1 106 ? -5.641 11.197 12.323 1.00 77.56 106 PRO A C 1
ATOM 744 O O . PRO A 1 106 ? -6.340 11.771 11.488 1.00 77.56 106 PRO A O 1
ATOM 747 N N . ALA A 1 107 ? -6.051 10.961 13.572 1.00 69.56 107 ALA A N 1
ATOM 748 C CA . ALA A 1 107 ? -7.262 11.536 14.161 1.00 69.56 107 ALA A CA 1
ATOM 749 C C . ALA A 1 107 ? -6.937 12.947 14.673 1.00 69.56 107 ALA A C 1
ATOM 751 O O . ALA A 1 107 ? -5.962 13.105 15.410 1.00 69.56 107 ALA A O 1
ATOM 752 N N . TRP A 1 108 ? -7.679 13.959 14.217 1.00 58.03 108 TRP A N 1
ATOM 753 C CA . TRP A 1 108 ? -7.510 15.368 14.599 1.00 58.03 108 TRP A CA 1
ATOM 754 C C . TRP A 1 108 ? -8.729 15.813 15.398 1.00 58.03 108 TRP A C 1
ATOM 756 O O . TRP A 1 108 ? -9.845 15.392 15.011 1.00 58.03 108 TRP A O 1
#

Foldseek 3Di:
DDDDDDDDDDPPPPPPPPPPDPPFQWFAPKDKDWDDPDPLKIWMKMATQAGWAWKWKKFQFAQDQPDDGPDIDIFDIWTHHHGTMHIDIDDPNRRYTPDMDMDTDGDD

Secondary structure (DSSP, 8-state):
-PPPP----------------S----EES-EEEE--SBTTB-EEEEE--EESSEEEEEEEEESSTTS---EEEE---EE--TT-EEEEEPPTT--EEEEEEEEEPPP-

Mean predicted aligned error: 11.42 Å

Radius of gyration: 26.27 Å; Cα contacts (8 Å, |Δi|>4): 270; chains: 1; bounding box: 28×32×100 Å